Protein AF-A0A9E5UEQ9-F1 (afdb_monomer)

Radius of gyration: 13.61 Å; Cα contacts (8 Å, |Δi|>4): 350; chains: 1; bounding box: 42×24×35 Å

Structure (mmCIF, N/CA/C/O backbone):
data_AF-A0A9E5UEQ9-F1
#
_entry.id   AF-A0A9E5UEQ9-F1
#
loop_
_atom_site.group_PDB
_atom_site.id
_atom_site.type_symbol
_atom_site.label_atom_id
_atom_site.label_alt_id
_atom_site.label_comp_id
_atom_site.label_asym_id
_atom_site.label_entity_id
_atom_site.label_seq_id
_atom_site.pdbx_PDB_ins_code
_atom_site.Cartn_x
_atom_site.Cartn_y
_atom_site.Cartn_z
_atom_site.occupancy
_atom_site.B_iso_or_equiv
_atom_site.auth_seq_id
_atom_site.auth_comp_id
_atom_site.auth_asym_id
_atom_site.auth_atom_id
_atom_site.pdbx_PDB_model_num
ATOM 1 N N . ASN A 1 1 ? -8.473 2.024 -16.361 1.00 64.38 1 ASN A N 1
ATOM 2 C CA . ASN A 1 1 ? -9.045 0.731 -15.907 1.00 64.38 1 ASN A CA 1
ATOM 3 C C . ASN A 1 1 ? -8.373 -0.473 -16.542 1.00 64.38 1 ASN A C 1
ATOM 5 O O . ASN A 1 1 ? -8.788 -0.945 -17.602 1.00 64.38 1 ASN A O 1
ATOM 9 N N . ALA A 1 2 ? -7.331 -0.949 -15.869 1.00 88.94 2 ALA A N 1
ATOM 10 C CA . ALA A 1 2 ? -6.816 -2.303 -16.024 1.00 88.94 2 ALA A CA 1
ATOM 11 C C . ALA A 1 2 ? -7.417 -3.195 -14.917 1.00 88.94 2 ALA A C 1
ATOM 13 O O . ALA A 1 2 ? -8.388 -2.804 -14.271 1.00 88.94 2 ALA A O 1
ATOM 14 N N . ASN A 1 3 ? -6.900 -4.412 -14.745 1.00 92.44 3 ASN A N 1
ATOM 15 C CA . ASN A 1 3 ? -7.340 -5.292 -13.665 1.00 92.44 3 ASN A CA 1
ATOM 16 C C . ASN A 1 3 ? -6.746 -4.824 -12.337 1.00 92.44 3 ASN A C 1
ATOM 18 O O . ASN A 1 3 ? -5.536 -4.666 -12.244 1.00 92.44 3 ASN A O 1
ATOM 22 N N . ASP A 1 4 ? -7.580 -4.714 -11.312 1.00 96.12 4 ASP A N 1
ATOM 23 C CA . ASP A 1 4 ? -7.149 -4.428 -9.949 1.00 96.12 4 ASP A CA 1
ATOM 24 C C . ASP A 1 4 ? -7.681 -5.543 -9.041 1.00 96.12 4 ASP A C 1
ATOM 26 O O . ASP A 1 4 ? -8.820 -5.996 -9.200 1.00 96.12 4 ASP A O 1
ATOM 30 N N . VAL A 1 5 ? -6.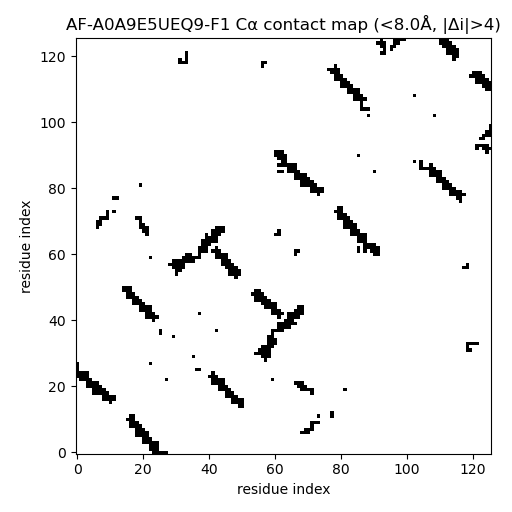840 -6.036 -8.136 1.00 97.19 5 VAL A N 1
ATOM 31 C CA . VAL A 1 5 ? -7.120 -7.213 -7.306 1.00 97.19 5 VAL A CA 1
ATOM 32 C C . VAL A 1 5 ? -6.867 -6.858 -5.850 1.00 97.19 5 VAL A C 1
ATOM 34 O O . VAL A 1 5 ? -5.779 -6.408 -5.510 1.00 97.19 5 VAL A O 1
ATOM 37 N N . ALA A 1 6 ? -7.871 -7.061 -4.998 1.00 97.44 6 ALA A N 1
ATOM 38 C CA . ALA A 1 6 ? -7.717 -7.007 -3.547 1.00 97.44 6 ALA A CA 1
ATOM 39 C C . ALA A 1 6 ? -7.312 -8.392 -3.026 1.00 97.44 6 ALA A C 1
ATOM 41 O O . ALA A 1 6 ? -7.936 -9.383 -3.408 1.00 97.44 6 ALA A O 1
ATOM 42 N N . GLU A 1 7 ? -6.305 -8.441 -2.156 1.00 97.88 7 GLU A N 1
ATOM 43 C CA . GLU A 1 7 ? -5.723 -9.689 -1.638 1.00 97.88 7 GLU A CA 1
ATOM 44 C C . GLU A 1 7 ? -6.099 -9.918 -0.168 1.00 97.88 7 GLU A C 1
ATOM 46 O O . GLU A 1 7 ? -6.609 -10.981 0.185 1.00 97.88 7 GLU A O 1
ATOM 51 N N . GLU A 1 8 ? -5.944 -8.899 0.683 1.00 98.06 8 GLU A N 1
ATOM 52 C CA . GLU A 1 8 ? -6.305 -8.980 2.102 1.00 98.06 8 GLU A CA 1
ATOM 53 C C . GLU A 1 8 ? -7.084 -7.746 2.572 1.00 98.06 8 GLU A C 1
ATOM 55 O O . GLU A 1 8 ? -6.947 -6.635 2.046 1.00 98.06 8 GLU A O 1
ATOM 60 N N . ILE A 1 9 ? -7.918 -7.969 3.593 1.00 97.50 9 ILE A N 1
ATOM 61 C CA . ILE A 1 9 ? -8.632 -6.934 4.325 1.00 97.50 9 ILE A CA 1
ATOM 62 C C . ILE A 1 9 ? -8.444 -7.087 5.835 1.00 97.50 9 ILE A C 1
ATOM 64 O O . ILE A 1 9 ? -8.439 -8.197 6.365 1.00 97.50 9 ILE A O 1
ATOM 68 N N . VAL A 1 10 ? -8.405 -5.958 6.537 1.00 97.75 10 VAL A N 1
ATOM 69 C CA . VAL A 1 10 ? -8.485 -5.882 8.003 1.00 97.75 10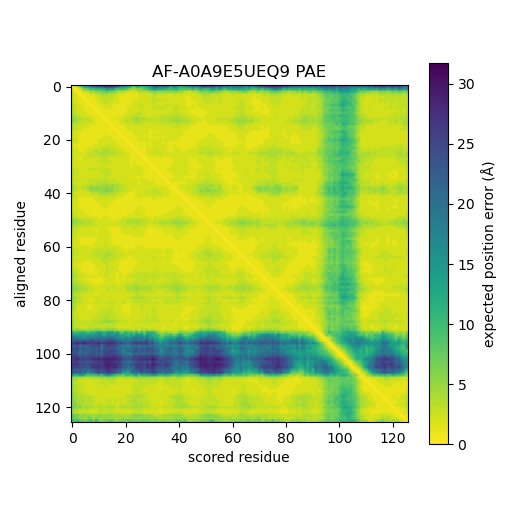 VAL A CA 1
ATOM 70 C C . VAL A 1 10 ? -9.421 -4.750 8.415 1.00 97.75 10 VAL A C 1
ATOM 72 O O . VAL A 1 10 ? -9.726 -3.861 7.621 1.00 97.75 10 VAL A O 1
ATOM 75 N N . VAL A 1 11 ? -9.880 -4.772 9.665 1.00 97.12 11 VAL A N 1
ATOM 76 C CA . VAL A 1 11 ? -10.729 -3.720 10.237 1.00 97.12 11 VAL A CA 1
ATOM 77 C C . VAL A 1 11 ? -10.021 -3.119 11.446 1.00 97.12 11 VAL A C 1
ATOM 79 O O . VAL A 1 11 ? -9.535 -3.861 12.302 1.00 97.12 11 VAL A O 1
ATOM 82 N N . ASP A 1 12 ? -9.928 -1.789 11.504 1.00 95.62 12 ASP A N 1
ATOM 83 C CA . ASP A 1 12 ? -9.340 -1.091 12.652 1.00 95.62 12 ASP A CA 1
ATOM 84 C C . ASP A 1 12 ? -10.342 -0.880 13.802 1.00 95.62 12 ASP A C 1
ATOM 86 O O . ASP A 1 12 ? -11.524 -1.197 13.703 1.00 95.62 12 ASP A O 1
ATOM 90 N N . GLN A 1 13 ? -9.873 -0.338 14.932 1.00 93.81 13 GLN A N 1
ATOM 91 C CA . GLN A 1 13 ? -10.723 -0.082 16.108 1.00 93.81 13 GLN A CA 1
ATOM 92 C C . GLN A 1 13 ? -11.834 0.956 15.863 1.00 93.81 13 GLN A C 1
ATOM 94 O O . GLN A 1 13 ? -12.725 1.096 16.699 1.00 93.81 13 GLN A O 1
ATOM 99 N N . GLY A 1 14 ? -11.763 1.710 14.763 1.00 94.50 14 GLY A N 1
ATOM 100 C CA . GLY A 1 14 ? -12.768 2.686 14.351 1.00 94.50 14 GLY A CA 1
ATOM 101 C C . GLY A 1 14 ? -13.748 2.148 13.308 1.00 94.50 14 GLY A C 1
ATOM 102 O O . GLY A 1 14 ? -14.399 2.962 12.658 1.00 94.50 14 GLY A O 1
ATOM 103 N N . ASP A 1 15 ? -13.823 0.825 13.120 1.00 96.38 15 ASP A N 1
ATOM 104 C CA . ASP A 1 15 ? -14.631 0.145 12.096 1.00 96.38 15 ASP A CA 1
ATOM 105 C C . ASP A 1 15 ? -14.292 0.564 10.653 1.00 96.38 15 ASP A C 1
ATOM 107 O O . ASP A 1 15 ? -15.105 0.420 9.736 1.00 96.38 15 ASP A O 1
ATOM 111 N N . ASN A 1 16 ? -13.077 1.067 10.419 1.00 97.31 16 ASN A N 1
ATOM 112 C CA . ASN A 1 16 ? -12.618 1.347 9.065 1.00 97.31 16 ASN A CA 1
ATOM 113 C C . ASN A 1 16 ? -12.052 0.068 8.452 1.00 97.31 16 ASN A C 1
ATOM 115 O O . ASN A 1 16 ? -11.293 -0.658 9.096 1.00 97.31 16 ASN A O 1
ATOM 119 N N . LEU A 1 17 ? -12.390 -0.177 7.191 1.00 97.56 17 LEU A N 1
ATOM 120 C CA . LEU A 1 17 ? -11.833 -1.251 6.385 1.00 97.56 17 LEU A CA 1
ATOM 121 C C . LEU A 1 17 ? -10.506 -0.789 5.786 1.00 97.56 17 LEU A C 1
ATOM 123 O O . LEU A 1 17 ? -10.455 0.254 5.135 1.00 97.56 17 LEU A O 1
ATOM 127 N N . ILE A 1 18 ? -9.448 -1.572 5.958 1.00 98.06 18 ILE A N 1
ATOM 128 C CA . ILE A 1 18 ? -8.183 -1.377 5.258 1.00 98.06 18 ILE A CA 1
ATOM 129 C C . ILE A 1 18 ? -8.014 -2.549 4.296 1.00 98.06 18 ILE A C 1
ATOM 131 O O . ILE A 1 18 ? -8.159 -3.704 4.690 1.00 98.06 18 ILE A O 1
ATOM 135 N N . VAL A 1 19 ? -7.738 -2.237 3.036 1.00 98.12 19 VAL A N 1
ATOM 136 C CA . VAL A 1 19 ? -7.589 -3.193 1.938 1.00 98.12 19 VAL A CA 1
ATOM 137 C C . VAL A 1 19 ? -6.191 -3.057 1.364 1.00 98.12 19 VAL A C 1
ATOM 139 O O . VAL A 1 19 ? -5.751 -1.933 1.111 1.00 98.12 19 VAL A O 1
ATOM 142 N N . VAL A 1 20 ? -5.525 -4.184 1.126 1.00 98.25 20 VAL A N 1
ATOM 143 C CA . VAL A 1 20 ? -4.278 -4.254 0.359 1.00 98.25 20 VAL A CA 1
ATOM 144 C C . VAL A 1 20 ? -4.490 -5.091 -0.900 1.00 98.25 20 VAL A C 1
ATOM 146 O O . VAL A 1 20 ? -5.318 -6.007 -0.928 1.00 98.25 20 VAL A O 1
ATOM 149 N N . GLY A 1 21 ? -3.745 -4.782 -1.952 1.00 98.12 21 GLY A N 1
ATOM 150 C CA . GLY A 1 21 ? -3.766 -5.582 -3.164 1.00 98.12 21 GLY A CA 1
ATOM 151 C C . GLY A 1 21 ? -2.808 -5.073 -4.225 1.00 98.12 21 GLY A C 1
ATOM 152 O O . GLY A 1 21 ? -1.839 -4.380 -3.914 1.00 98.12 21 GLY A O 1
ATOM 153 N N . THR A 1 22 ? -3.097 -5.411 -5.479 1.00 98.00 22 THR A N 1
ATOM 154 C CA . THR A 1 22 ? -2.328 -4.997 -6.658 1.00 98.00 22 THR A CA 1
ATOM 155 C C . THR A 1 22 ? -3.220 -4.237 -7.634 1.00 98.00 22 THR A C 1
ATOM 157 O O . THR A 1 22 ? -4.310 -4.699 -7.975 1.00 98.00 22 THR A O 1
ATOM 160 N N . SER A 1 23 ? -2.745 -3.088 -8.108 1.00 97.69 23 SER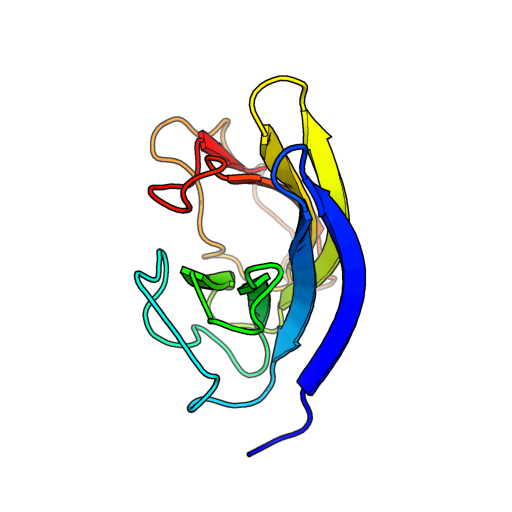 A N 1
ATOM 161 C CA . SER A 1 23 ? -3.405 -2.269 -9.126 1.00 97.69 23 SER A CA 1
ATOM 162 C C . SER A 1 23 ? -2.559 -2.239 -10.393 1.00 97.69 23 SER A C 1
ATOM 164 O O . SER A 1 23 ? -1.376 -1.903 -10.338 1.00 97.69 23 SER A O 1
ATOM 166 N N . LEU A 1 24 ? -3.163 -2.554 -11.541 1.00 97.12 24 LEU A N 1
ATOM 167 C CA . LEU A 1 24 ? -2.565 -2.303 -12.863 1.00 97.12 24 LEU A CA 1
ATOM 168 C C . LEU A 1 24 ? -3.087 -0.984 -13.457 1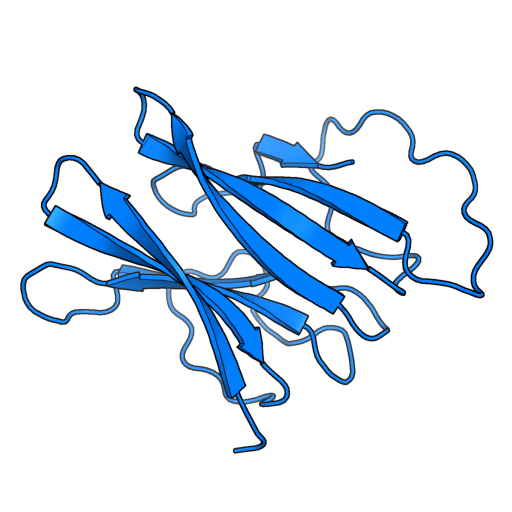.00 97.12 24 LEU A C 1
ATOM 170 O O . LEU A 1 24 ? -2.654 -0.553 -14.530 1.00 97.12 24 LEU A O 1
ATOM 174 N N . SER A 1 25 ? -4.072 -0.365 -12.805 1.00 96.50 25 SER A N 1
ATOM 175 C CA . SER A 1 25 ? -4.644 0.909 -13.217 1.00 96.50 25 SER A CA 1
ATOM 176 C C . SER A 1 25 ? -3.701 2.063 -12.873 1.00 96.50 25 SER A C 1
ATOM 178 O O . SER A 1 25 ? -3.206 2.148 -11.755 1.00 96.50 25 SER A O 1
ATOM 180 N N . SER A 1 26 ? -3.491 2.983 -13.821 1.00 94.25 26 SER A N 1
ATOM 181 C CA . SER A 1 26 ? -2.813 4.271 -13.583 1.00 94.25 26 SER A CA 1
ATOM 182 C C . SER A 1 26 ? -3.757 5.331 -12.998 1.00 94.25 26 SER A C 1
ATOM 184 O O . SER A 1 26 ? -3.335 6.416 -12.606 1.00 94.25 26 SER A O 1
ATOM 186 N N . ASP A 1 27 ? -5.055 5.032 -13.001 1.00 94.12 27 ASP A N 1
ATOM 187 C CA . ASP A 1 27 ? -6.179 5.869 -12.589 1.00 94.12 27 ASP A CA 1
ATOM 188 C C . ASP A 1 27 ? -6.893 5.330 -11.335 1.00 94.12 27 ASP A C 1
ATOM 190 O O . ASP A 1 27 ? -8.066 5.631 -11.113 1.00 94.12 27 ASP A O 1
ATOM 194 N N . PHE A 1 28 ? -6.196 4.542 -10.506 1.00 96.62 28 PHE A N 1
ATOM 195 C CA . PHE A 1 28 ? -6.737 4.012 -9.255 1.00 96.62 28 PHE A CA 1
ATOM 196 C C . PHE A 1 28 ? -7.215 5.146 -8.3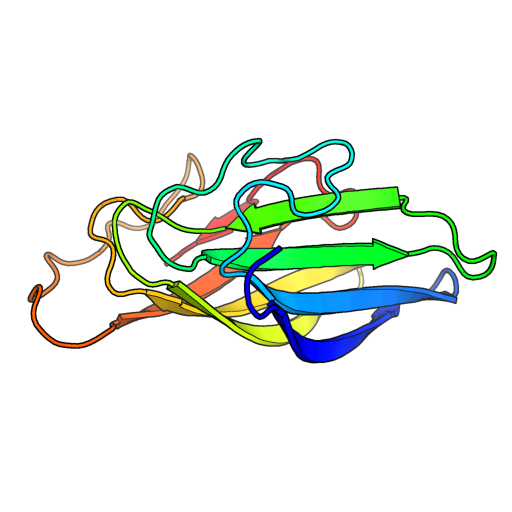22 1.00 96.62 28 PHE A C 1
ATOM 198 O O . PHE A 1 28 ? -6.560 6.191 -8.244 1.00 96.62 28 PHE A O 1
ATOM 205 N N . PRO A 1 29 ? -8.337 4.985 -7.593 1.00 96.75 29 PRO A N 1
ATOM 206 C CA . PRO A 1 29 ? -8.833 6.014 -6.683 1.00 96.75 29 PRO A CA 1
ATOM 207 C C . PRO A 1 29 ? -7.843 6.299 -5.545 1.00 96.75 29 PRO A C 1
ATOM 209 O O . PRO A 1 29 ? -7.621 5.457 -4.675 1.00 96.75 29 PRO A O 1
ATOM 212 N N . LEU A 1 30 ? -7.276 7.508 -5.529 1.00 97.62 30 LEU A N 1
ATOM 213 C CA . LEU A 1 30 ? -6.338 7.963 -4.501 1.00 97.62 30 LEU A CA 1
ATOM 214 C C . LEU A 1 30 ? -6.954 9.034 -3.599 1.00 97.62 30 LEU A C 1
ATOM 216 O O . LEU A 1 30 ? -7.748 9.865 -4.046 1.00 97.62 30 LEU A O 1
ATOM 220 N N . LEU A 1 31 ? -6.527 9.058 -2.336 1.00 97.88 31 LEU A N 1
ATOM 221 C CA . LEU A 1 31 ? -6.835 10.135 -1.397 1.00 97.88 31 LEU A CA 1
ATOM 222 C C . LEU A 1 31 ? -5.690 10.280 -0.395 1.00 97.88 31 LEU A C 1
ATOM 224 O O . LEU A 1 31 ? -5.340 9.314 0.273 1.00 97.88 31 LEU A O 1
ATOM 228 N N . ASN A 1 32 ? -5.130 11.488 -0.290 1.00 96.75 32 ASN A N 1
ATOM 229 C CA . ASN A 1 32 ? -3.942 11.783 0.523 1.00 96.75 32 ASN A CA 1
ATOM 230 C C . ASN A 1 32 ? -2.796 10.765 0.314 1.00 96.75 32 ASN A C 1
ATOM 232 O O . ASN A 1 32 ? -2.314 10.190 1.288 1.00 96.75 32 ASN A O 1
ATOM 236 N N . PRO A 1 33 ? -2.388 10.486 -0.940 1.00 97.25 33 PRO A N 1
ATOM 237 C CA . PRO A 1 33 ? -1.463 9.397 -1.220 1.00 97.25 33 PRO A CA 1
ATOM 238 C C . PRO A 1 33 ? -0.042 9.702 -0.738 1.00 97.25 33 PRO A C 1
ATOM 240 O O . PRO A 1 33 ? 0.442 10.828 -0.864 1.00 97.25 33 PRO A O 1
ATOM 243 N N . ILE A 1 34 ? 0.657 8.658 -0.294 1.00 95.25 34 ILE A N 1
ATOM 244 C CA . ILE A 1 34 ? 2.114 8.674 -0.101 1.00 95.25 34 ILE A CA 1
ATOM 245 C C . ILE A 1 34 ? 2.805 8.695 -1.472 1.00 95.25 34 ILE A C 1
ATOM 247 O O . ILE A 1 34 ? 3.725 9.475 -1.708 1.00 95.25 34 ILE A O 1
ATOM 251 N N . GLN A 1 35 ? 2.319 7.863 -2.393 1.00 96.44 35 GLN A N 1
ATOM 252 C CA . GLN A 1 35 ? 2.754 7.764 -3.777 1.00 96.44 35 GLN A CA 1
ATOM 253 C C . GLN A 1 35 ? 1.578 8.132 -4.702 1.00 96.44 35 GLN A C 1
ATOM 255 O O . GLN A 1 35 ? 0.625 7.359 -4.835 1.00 96.44 35 GLN A O 1
ATOM 260 N N . PRO A 1 36 ? 1.607 9.320 -5.340 1.00 96.50 36 PRO A N 1
ATOM 261 C CA . PRO A 1 36 ? 0.459 9.870 -6.067 1.00 96.50 36 PRO A CA 1
ATOM 262 C C . PRO A 1 36 ? 0.274 9.315 -7.487 1.00 96.50 36 PRO A C 1
ATOM 264 O O . PRO A 1 36 ? -0.665 9.710 -8.174 1.00 96.50 36 PRO A O 1
ATOM 267 N N . ALA A 1 37 ? 1.176 8.455 -7.954 1.00 96.31 37 ALA A N 1
ATOM 268 C CA . ALA A 1 37 ? 1.136 7.853 -9.280 1.00 96.31 37 ALA A CA 1
ATOM 269 C C . ALA A 1 37 ? 1.822 6.488 -9.250 1.00 96.31 37 ALA A C 1
ATOM 271 O O . ALA A 1 37 ? 2.794 6.314 -8.512 1.00 96.31 37 ALA A O 1
ATOM 272 N N . SER A 1 38 ? 1.344 5.557 -10.072 1.00 95.56 38 SER A N 1
ATOM 273 C CA . SER A 1 38 ? 1.979 4.252 -10.193 1.00 95.56 38 SER A CA 1
ATOM 274 C C . SER A 1 38 ? 3.422 4.396 -10.696 1.00 95.56 38 SER A C 1
ATOM 276 O O . SER A 1 38 ? 3.689 5.190 -11.605 1.00 95.56 38 SER A O 1
ATOM 278 N N . GLY A 1 39 ? 4.351 3.662 -10.093 1.00 93.88 39 GLY A N 1
ATOM 279 C CA . GLY A 1 39 ? 5.755 3.597 -10.480 1.00 93.88 39 GLY A CA 1
ATOM 280 C C . GLY A 1 39 ? 5.996 2.657 -11.662 1.00 93.88 39 GLY A C 1
ATOM 281 O O . GLY A 1 39 ? 6.842 2.961 -12.509 1.00 93.88 39 GLY A O 1
ATOM 282 N N . GLY A 1 40 ? 5.230 1.563 -11.748 1.00 93.69 40 GLY A N 1
ATOM 283 C CA . GLY A 1 40 ? 5.452 0.485 -12.708 1.00 93.69 40 GLY A CA 1
ATOM 284 C C . GLY A 1 40 ? 4.201 0.050 -13.471 1.00 93.69 40 GLY A C 1
ATOM 285 O O . GLY A 1 40 ? 3.211 0.773 -13.594 1.00 93.69 40 GLY A O 1
ATOM 286 N N . SER A 1 41 ? 4.266 -1.156 -14.044 1.00 93.88 41 SER A N 1
ATOM 287 C CA . SER A 1 41 ? 3.145 -1.785 -14.764 1.00 93.88 41 SER A CA 1
ATOM 288 C C . SER A 1 41 ? 2.066 -2.349 -13.837 1.00 93.88 41 SER A C 1
ATOM 290 O O . SER A 1 41 ? 0.944 -2.591 -14.282 1.00 93.88 41 SER A O 1
ATOM 292 N N . SER A 1 42 ? 2.415 -2.588 -12.575 1.00 95.75 42 SER A N 1
ATOM 293 C CA . SER A 1 42 ? 1.512 -2.994 -11.509 1.00 95.75 42 SER A CA 1
ATOM 294 C C . SER A 1 42 ? 2.155 -2.633 -10.180 1.00 95.75 42 SER A C 1
ATOM 296 O O . SER A 1 42 ? 3.287 -3.054 -9.951 1.00 95.75 42 SER A O 1
ATOM 298 N N . ASP A 1 43 ? 1.429 -1.952 -9.307 1.00 97.44 43 ASP A N 1
ATOM 299 C CA . ASP A 1 43 ? 1.928 -1.619 -7.975 1.00 97.44 43 ASP A CA 1
ATOM 300 C C . ASP A 1 43 ? 1.024 -2.205 -6.903 1.00 97.44 43 ASP A C 1
ATOM 302 O O . ASP A 1 43 ? -0.178 -2.407 -7.121 1.00 97.44 43 ASP A O 1
ATOM 306 N N . ALA A 1 44 ? 1.580 -2.397 -5.706 1.00 97.50 44 ALA A N 1
ATOM 307 C CA . ALA A 1 44 ? 0.734 -2.602 -4.552 1.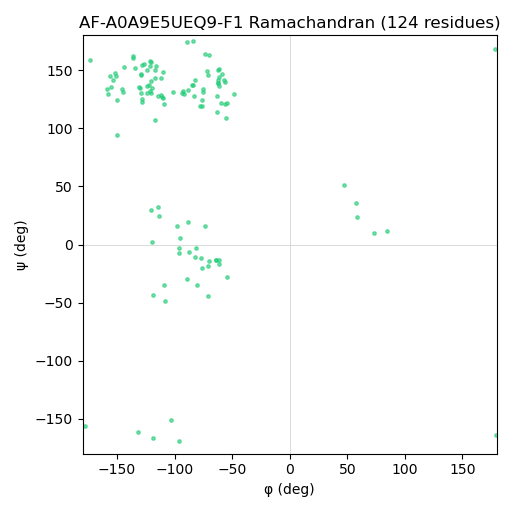00 97.50 44 ALA A CA 1
ATOM 308 C C . ALA A 1 44 ? -0.130 -1.351 -4.331 1.00 97.50 44 ALA A C 1
ATOM 310 O O . ALA A 1 44 ? 0.284 -0.227 -4.625 1.00 97.50 44 ALA A O 1
ATOM 311 N N . PHE A 1 45 ? -1.323 -1.527 -3.781 1.00 97.81 45 PHE A N 1
ATOM 312 C CA . PHE A 1 45 ? -2.098 -0.419 -3.238 1.00 97.81 45 PHE A CA 1
ATOM 313 C C . PHE A 1 45 ? -2.507 -0.728 -1.807 1.00 97.81 45 PHE A C 1
ATOM 315 O O . PHE A 1 45 ? -2.644 -1.888 -1.413 1.00 97.81 45 PHE A O 1
ATOM 322 N N . ILE A 1 46 ? -2.749 0.333 -1.048 1.00 98.00 46 ILE A N 1
ATOM 323 C CA . ILE A 1 46 ? -3.473 0.264 0.215 1.00 98.00 46 ILE A CA 1
ATOM 324 C C . ILE A 1 46 ? -4.559 1.329 0.207 1.00 98.00 46 ILE A C 1
ATOM 326 O O . ILE A 1 46 ? -4.308 2.474 -0.169 1.00 98.00 46 ILE A O 1
ATOM 330 N N . SER A 1 47 ? -5.759 0.954 0.637 1.00 98.19 47 SER A N 1
ATOM 331 C CA . SER A 1 47 ? -6.887 1.869 0.792 1.00 98.19 47 SER A CA 1
ATOM 332 C C . SER A 1 47 ? -7.532 1.685 2.157 1.00 98.19 47 SER A C 1
ATOM 334 O O . SER A 1 47 ? -7.777 0.561 2.582 1.00 98.19 47 SER A O 1
ATOM 336 N N . LYS A 1 48 ? -7.850 2.793 2.826 1.00 97.94 48 LYS A N 1
ATOM 337 C CA . LYS A 1 48 ? -8.651 2.833 4.050 1.00 97.94 48 LYS A CA 1
ATOM 338 C C . LYS A 1 48 ? -9.999 3.466 3.746 1.00 97.94 48 LYS A C 1
ATOM 340 O O . LYS A 1 48 ? -10.060 4.574 3.207 1.00 97.94 48 LYS A O 1
ATOM 345 N N . ILE A 1 49 ? -11.065 2.764 4.095 1.00 98.25 49 ILE A N 1
ATOM 346 C CA . ILE A 1 49 ? -12.453 3.115 3.811 1.00 98.25 49 ILE A CA 1
ATOM 347 C C . ILE A 1 49 ? -13.200 3.151 5.142 1.00 98.25 49 ILE A C 1
ATOM 349 O O . ILE A 1 49 ? -13.091 2.224 5.941 1.00 98.25 49 ILE A O 1
ATOM 353 N N . SER A 1 50 ? -13.948 4.219 5.398 1.00 97.62 50 SER A N 1
ATOM 354 C CA . SER A 1 50 ? -14.736 4.345 6.621 1.00 97.62 50 SER A CA 1
ATOM 355 C C . SER A 1 50 ? -15.930 3.391 6.643 1.00 97.62 50 SER A C 1
ATOM 357 O O . SER A 1 50 ? -16.391 2.927 5.597 1.00 97.62 50 SER A O 1
ATOM 359 N N . ALA A 1 51 ? -16.500 3.174 7.831 1.00 96.38 51 ALA A N 1
ATOM 360 C CA . ALA A 1 51 ? -17.754 2.434 8.001 1.00 96.38 51 ALA A CA 1
ATOM 361 C C . ALA A 1 51 ? -18.917 3.004 7.156 1.00 96.38 51 ALA A C 1
ATOM 363 O O . ALA A 1 51 ? -19.793 2.264 6.713 1.00 96.38 51 ALA A O 1
ATOM 364 N N . ASP A 1 52 ? -18.883 4.309 6.860 1.00 96.81 52 ASP A N 1
ATOM 365 C CA . ASP A 1 52 ? -19.852 5.013 6.006 1.00 96.81 52 ASP A CA 1
ATOM 366 C C . ASP A 1 52 ? -19.477 4.987 4.508 1.00 96.81 52 ASP A C 1
ATOM 368 O O . ASP A 1 52 ? -19.944 5.811 3.711 1.00 96.81 52 ASP A O 1
ATOM 372 N N . ASN A 1 53 ? -18.606 4.053 4.111 1.00 96.00 53 ASN A N 1
ATOM 373 C CA . ASN A 1 53 ? -18.154 3.845 2.738 1.00 96.00 53 ASN A CA 1
ATOM 374 C C . ASN A 1 53 ? -17.496 5.091 2.110 1.00 96.00 53 ASN A C 1
ATOM 376 O O . ASN A 1 53 ? -17.680 5.377 0.925 1.00 96.00 53 ASN A O 1
ATOM 380 N N . GLN A 1 54 ? -16.755 5.865 2.911 1.00 97.88 54 GLN A N 1
ATOM 381 C CA . GLN A 1 54 ? -15.959 6.993 2.421 1.00 97.88 54 GLN A CA 1
ATOM 382 C C . GLN A 1 54 ? -14.492 6.592 2.334 1.00 97.88 54 GLN A C 1
ATOM 384 O O . GLN A 1 54 ? -13.929 6.083 3.301 1.00 97.88 54 GLN A O 1
ATOM 389 N N . LEU A 1 55 ? -13.846 6.859 1.198 1.00 97.81 55 LEU A N 1
ATOM 390 C CA . LEU A 1 55 ? -12.396 6.720 1.100 1.00 97.81 55 LEU A CA 1
ATOM 391 C C . LEU A 1 55 ? -11.745 7.723 2.062 1.00 97.81 55 LEU A C 1
ATOM 393 O O . LEU A 1 55 ? -12.085 8.904 2.034 1.00 97.81 55 LEU A O 1
ATOM 397 N N . MET A 1 56 ? -10.839 7.256 2.917 1.00 97.44 56 MET A N 1
ATOM 398 C CA . MET A 1 56 ? -10.122 8.081 3.902 1.00 97.44 56 MET A CA 1
ATOM 399 C C . MET A 1 56 ? -8.649 8.251 3.537 1.00 97.44 56 MET A C 1
ATOM 401 O O . MET A 1 56 ? -8.063 9.309 3.764 1.00 97.44 56 MET A O 1
ATOM 405 N N . PHE A 1 57 ? -8.070 7.207 2.952 1.00 97.75 57 PHE A N 1
ATOM 406 C CA . PHE A 1 57 ? -6.694 7.166 2.486 1.00 97.75 57 PHE A CA 1
ATOM 407 C C . PHE A 1 57 ? -6.595 6.154 1.349 1.00 97.75 57 PHE A C 1
ATOM 409 O O . PHE A 1 57 ? -7.243 5.110 1.397 1.00 97.75 57 PHE A O 1
ATOM 416 N N . SER A 1 58 ? -5.806 6.456 0.326 1.00 98.06 58 SER A N 1
ATOM 417 C CA . SER A 1 58 ? -5.436 5.481 -0.691 1.00 98.06 58 SER A CA 1
ATOM 418 C C . SER A 1 58 ? -4.165 5.909 -1.399 1.00 98.06 58 SER A C 1
ATOM 420 O O . SER A 1 58 ? -4.034 7.076 -1.780 1.00 98.06 58 SER A O 1
ATOM 422 N N . THR A 1 59 ? -3.242 4.968 -1.566 1.00 97.94 59 THR A N 1
ATOM 423 C CA . THR A 1 59 ? -1.938 5.185 -2.192 1.00 97.94 59 THR A CA 1
ATOM 424 C C . THR A 1 59 ? -1.525 3.969 -3.007 1.00 97.94 59 THR A C 1
ATOM 426 O O . THR A 1 59 ? -1.875 2.839 -2.661 1.00 97.94 59 THR A O 1
ATOM 429 N N . TYR A 1 60 ? -0.714 4.205 -4.037 1.00 98.06 60 TYR A N 1
ATOM 430 C CA . TYR A 1 60 ? 0.155 3.161 -4.570 1.00 98.06 60 TYR A CA 1
ATOM 431 C C . TYR A 1 60 ? 1.326 2.902 -3.612 1.00 98.06 60 TYR A C 1
ATOM 433 O O . TYR A 1 60 ? 1.610 3.713 -2.720 1.00 98.06 60 TYR A O 1
ATOM 441 N N . LEU A 1 61 ? 1.988 1.767 -3.801 1.00 96.38 61 LEU A N 1
ATOM 442 C CA . LEU A 1 61 ? 3.242 1.400 -3.167 1.00 96.38 61 LEU A CA 1
ATOM 443 C C . LEU A 1 61 ? 4.022 0.484 -4.126 1.00 96.38 61 LEU A C 1
ATOM 445 O O . LEU A 1 61 ? 3.810 -0.727 -4.168 1.00 96.38 61 LEU A O 1
ATOM 449 N N . GLY A 1 62 ? 4.907 1.076 -4.922 1.00 95.00 62 GLY A N 1
ATOM 450 C CA . GLY A 1 62 ? 5.693 0.365 -5.930 1.00 95.00 62 GLY A CA 1
ATOM 451 C C . GLY A 1 62 ? 6.747 1.252 -6.590 1.00 95.00 62 GLY A C 1
ATOM 452 O O . GLY A 1 62 ? 6.680 2.480 -6.523 1.00 95.00 62 GLY A O 1
ATOM 453 N N . GLY A 1 63 ? 7.764 0.626 -7.168 1.00 93.56 63 GLY A N 1
ATOM 454 C CA . GLY A 1 63 ? 8.803 1.259 -7.973 1.00 93.56 63 GLY A CA 1
ATOM 455 C C . GLY A 1 63 ? 8.572 1.027 -9.465 1.00 93.56 63 GLY A C 1
ATOM 456 O O . GLY A 1 63 ? 7.448 0.896 -9.924 1.00 93.56 63 GLY A O 1
ATOM 457 N N . SER A 1 64 ? 9.646 1.007 -10.244 1.00 93.75 64 SER A N 1
ATOM 458 C CA . SER A 1 64 ? 9.611 0.989 -11.714 1.00 93.75 64 SER A CA 1
ATOM 459 C C . SER A 1 64 ? 9.110 -0.310 -12.369 1.00 93.75 64 SER A C 1
ATOM 461 O O . SER A 1 64 ? 8.820 -0.312 -13.569 1.00 93.75 64 SER A O 1
ATOM 463 N N . ASN A 1 65 ? 9.021 -1.413 -11.624 1.00 92.94 65 ASN A N 1
ATOM 464 C CA . ASN A 1 65 ? 8.618 -2.738 -12.105 1.00 92.94 65 ASN A CA 1
ATOM 465 C C . ASN A 1 65 ? 7.346 -3.226 -11.390 1.00 92.94 65 ASN A C 1
ATOM 467 O O . ASN A 1 65 ? 6.629 -2.456 -10.774 1.00 92.94 65 ASN A O 1
ATOM 471 N N . SER A 1 66 ? 7.023 -4.515 -11.528 1.00 94.19 66 SER A N 1
ATOM 472 C CA . SER A 1 66 ? 5.836 -5.103 -10.909 1.00 94.19 66 SER A CA 1
ATOM 473 C C . SER A 1 66 ? 6.019 -5.342 -9.413 1.00 94.19 66 SER A C 1
ATOM 475 O O . SER A 1 66 ? 6.900 -6.114 -9.014 1.00 94.19 66 SER A O 1
ATOM 477 N N . ASP A 1 67 ? 5.110 -4.771 -8.632 1.00 95.25 67 ASP A N 1
ATOM 478 C CA . ASP A 1 67 ? 5.033 -4.869 -7.180 1.00 95.25 67 ASP A CA 1
ATOM 479 C C . ASP A 1 67 ? 3.619 -5.278 -6.740 1.00 95.25 67 ASP A C 1
ATOM 481 O O . ASP A 1 67 ? 2.625 -4.945 -7.391 1.00 95.25 67 ASP A O 1
ATOM 485 N N . SER A 1 68 ? 3.518 -6.036 -5.647 1.00 96.62 68 SER A N 1
ATOM 486 C CA . SER A 1 68 ? 2.237 -6.556 -5.154 1.00 96.62 68 SER A CA 1
ATOM 487 C C . SER A 1 68 ? 2.207 -6.621 -3.638 1.00 96.62 68 SER A C 1
ATOM 489 O O . SER A 1 68 ? 3.137 -7.152 -3.031 1.00 96.62 68 SER A O 1
ATOM 491 N N . GLY A 1 69 ? 1.108 -6.147 -3.047 1.00 96.81 69 GLY A N 1
ATOM 492 C CA . GLY A 1 69 ? 0.797 -6.338 -1.634 1.00 96.81 69 GLY A CA 1
ATOM 493 C C . GLY A 1 69 ? -0.061 -7.583 -1.453 1.00 96.81 69 GLY A C 1
ATOM 494 O O . GLY A 1 69 ? -1.025 -7.769 -2.192 1.00 96.81 69 GLY A O 1
ATOM 495 N N . LEU A 1 70 ? 0.322 -8.435 -0.504 1.00 96.81 70 LEU A N 1
ATOM 496 C CA . LEU A 1 70 ? -0.276 -9.755 -0.297 1.00 96.81 70 LEU A CA 1
ATOM 497 C C . LEU A 1 70 ? -0.916 -9.891 1.076 1.00 96.81 70 LEU A C 1
ATOM 499 O O . LEU A 1 70 ? -2.014 -10.428 1.166 1.00 96.81 70 LEU A O 1
ATOM 503 N N . GLU A 1 71 ? -0.235 -9.410 2.120 1.00 97.06 71 GLU A N 1
ATOM 504 C CA . GLU A 1 71 ? -0.742 -9.500 3.486 1.00 97.06 71 GLU A CA 1
ATOM 505 C C . GLU A 1 71 ? -0.737 -8.145 4.196 1.00 97.06 71 GLU A C 1
ATOM 507 O O . GLU A 1 71 ? 0.056 -7.250 3.875 1.00 97.06 71 GLU A O 1
ATOM 512 N N . LEU A 1 72 ? -1.622 -8.005 5.179 1.00 97.19 72 LEU A N 1
ATOM 513 C CA . LEU A 1 72 ? -1.881 -6.799 5.944 1.00 97.19 72 LEU A CA 1
ATOM 514 C C . LEU A 1 72 ? -2.228 -7.131 7.401 1.00 97.19 72 LEU A C 1
ATOM 516 O O . LEU A 1 72 ? -3.125 -7.911 7.694 1.00 97.19 72 LEU A O 1
ATOM 520 N N . ALA A 1 73 ? -1.577 -6.448 8.338 1.00 97.62 73 ALA A N 1
ATOM 521 C CA . ALA A 1 73 ? -1.909 -6.489 9.757 1.00 97.62 73 ALA A CA 1
ATOM 522 C C . ALA A 1 73 ? -1.887 -5.085 10.372 1.00 97.62 73 ALA A C 1
ATOM 524 O O . ALA A 1 73 ? -1.271 -4.163 9.838 1.00 97.62 73 ALA A O 1
ATOM 525 N N . LEU A 1 74 ? -2.543 -4.932 11.522 1.00 97.19 74 LEU A N 1
ATOM 526 C CA . LEU A 1 74 ? -2.544 -3.697 12.305 1.00 97.19 74 LEU A CA 1
ATOM 527 C C . LEU A 1 74 ? -1.794 -3.903 13.622 1.00 97.19 74 LEU A C 1
ATOM 529 O O . LEU A 1 74 ? -1.920 -4.960 14.246 1.00 97.19 74 LEU A O 1
ATOM 533 N N . ASP A 1 75 ? -1.061 -2.890 14.082 1.00 94.38 75 ASP A N 1
ATOM 534 C CA . ASP A 1 75 ? -0.579 -2.855 15.469 1.00 94.38 75 ASP A CA 1
ATOM 535 C C . ASP A 1 75 ? -1.586 -2.181 16.423 1.00 94.38 75 ASP A C 1
ATOM 537 O O . ASP A 1 75 ? -2.606 -1.644 15.982 1.00 94.38 75 ASP A O 1
ATOM 541 N N . PRO A 1 76 ? -1.331 -2.180 17.749 1.00 94.56 76 PRO A N 1
ATOM 542 C CA . PRO A 1 76 ? -2.225 -1.535 18.710 1.00 94.56 76 PRO A CA 1
ATOM 543 C C . PRO A 1 76 ? -2.402 -0.020 18.534 1.00 94.56 76 PRO A C 1
ATOM 545 O O . PRO A 1 76 ? -3.350 0.524 19.097 1.00 94.56 76 PRO A O 1
ATOM 548 N N . ASN A 1 77 ? -1.515 0.658 17.796 1.00 92.81 77 ASN A N 1
ATOM 549 C CA . ASN A 1 77 ? -1.653 2.080 17.472 1.00 92.81 77 ASN A CA 1
ATOM 550 C C . ASN A 1 77 ? -2.475 2.302 16.189 1.00 92.81 77 ASN A C 1
ATOM 552 O O . ASN A 1 77 ? -2.798 3.444 15.868 1.00 92.81 77 ASN A O 1
ATOM 556 N N . GLY A 1 78 ? -2.828 1.228 15.475 1.00 94.25 78 GLY A N 1
ATOM 557 C CA . GLY A 1 78 ? -3.547 1.275 14.206 1.00 94.25 78 GLY A CA 1
ATOM 558 C C . GLY A 1 78 ? -2.646 1.486 12.991 1.00 94.25 78 GLY A C 1
ATOM 559 O O . GLY A 1 78 ? -3.172 1.749 11.912 1.00 94.25 78 GLY A O 1
ATOM 560 N N . ASP A 1 79 ? -1.323 1.375 13.142 1.00 95.81 79 ASP A N 1
ATOM 561 C CA . ASP A 1 79 ? -0.403 1.429 12.006 1.00 95.81 79 ASP A CA 1
ATOM 562 C C . ASP A 1 79 ? -0.499 0.151 11.167 1.00 95.81 79 ASP A C 1
ATOM 564 O O . ASP A 1 79 ? -0.737 -0.942 11.688 1.00 95.81 79 ASP A O 1
ATOM 568 N N . PHE A 1 80 ? -0.260 0.290 9.866 1.00 95.06 80 PHE A N 1
ATOM 569 C CA . PHE A 1 80 ? -0.394 -0.780 8.885 1.00 95.06 80 PHE A CA 1
ATOM 570 C C . PHE A 1 80 ? 0.942 -1.498 8.705 1.00 95.06 80 PHE A C 1
ATOM 572 O O . PHE A 1 80 ? 1.954 -0.854 8.436 1.00 95.06 80 PHE A O 1
ATOM 579 N N . PHE A 1 81 ? 0.947 -2.821 8.798 1.00 94.50 81 PHE A N 1
ATOM 580 C CA . PHE A 1 81 ? 2.060 -3.684 8.410 1.00 94.50 81 PHE A CA 1
ATOM 581 C C . PHE A 1 81 ? 1.659 -4.427 7.154 1.00 94.50 81 PHE A C 1
ATOM 583 O O . PHE A 1 81 ? 0.663 -5.140 7.174 1.00 94.50 81 PHE A O 1
ATOM 590 N N . LEU A 1 82 ? 2.423 -4.263 6.083 1.00 94.88 82 LEU A N 1
ATOM 591 C CA . LEU A 1 82 ? 2.133 -4.857 4.789 1.00 94.88 82 LEU A CA 1
ATOM 592 C C . LEU A 1 82 ? 3.309 -5.721 4.360 1.00 94.88 82 LEU A C 1
ATOM 594 O O . LEU A 1 82 ? 4.461 -5.295 4.488 1.00 94.88 82 LEU A O 1
ATOM 598 N N . THR A 1 83 ? 3.026 -6.897 3.815 1.00 94.69 83 THR A N 1
ATOM 599 C CA . THR A 1 83 ? 4.036 -7.724 3.151 1.00 94.69 83 THR A CA 1
ATOM 600 C C . THR A 1 83 ? 3.635 -7.993 1.711 1.00 94.69 83 THR A C 1
ATOM 602 O O . THR A 1 83 ? 2.471 -7.874 1.318 1.00 94.69 83 THR A O 1
ATOM 605 N N . GLY A 1 84 ? 4.627 -8.321 0.897 1.00 94.88 84 GLY A N 1
ATOM 606 C CA . GLY A 1 84 ? 4.426 -8.543 -0.520 1.00 94.88 84 GLY A CA 1
ATOM 607 C C . GLY A 1 84 ? 5.725 -8.881 -1.222 1.00 94.88 84 GLY A C 1
ATOM 608 O O . GLY A 1 84 ? 6.719 -9.223 -0.575 1.00 94.88 84 GLY A O 1
ATOM 609 N N . TYR A 1 85 ? 5.726 -8.771 -2.545 1.00 92.75 85 TYR A N 1
ATOM 610 C CA . TYR A 1 85 ? 6.948 -8.865 -3.335 1.00 92.75 85 TYR A CA 1
ATOM 611 C C . TYR A 1 85 ? 7.136 -7.629 -4.202 1.00 92.75 85 TYR A C 1
ATOM 613 O O . TYR A 1 85 ? 6.175 -7.016 -4.668 1.00 92.75 85 TYR A O 1
ATOM 621 N N . SER A 1 86 ? 8.402 -7.310 -4.447 1.00 92.25 86 SER A N 1
ATOM 622 C CA . SER A 1 86 ? 8.813 -6.248 -5.345 1.00 92.25 8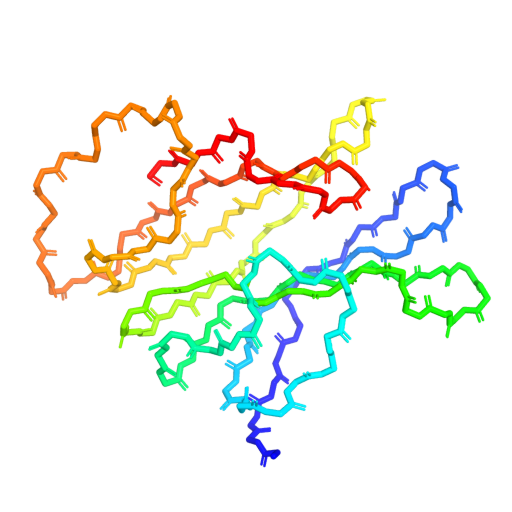6 SER A CA 1
ATOM 623 C C . SER A 1 86 ? 9.849 -6.744 -6.347 1.00 92.25 86 SER A C 1
ATOM 625 O O . SER A 1 86 ? 10.849 -7.367 -5.975 1.00 92.25 86 SER A O 1
ATOM 627 N N . ASN A 1 87 ? 9.622 -6.458 -7.629 1.00 90.62 87 ASN A N 1
ATOM 628 C CA . ASN A 1 87 ? 10.637 -6.615 -8.679 1.00 90.62 87 ASN A CA 1
ATOM 629 C C . ASN A 1 87 ? 11.383 -5.297 -8.953 1.00 90.62 87 ASN A C 1
ATOM 631 O O . ASN A 1 87 ? 12.179 -5.205 -9.892 1.00 90.62 87 ASN A O 1
ATOM 635 N N . SER A 1 88 ? 11.107 -4.262 -8.163 1.00 88.50 88 SER A N 1
ATOM 636 C CA . SER A 1 88 ? 11.609 -2.908 -8.349 1.00 88.50 88 SER A CA 1
ATOM 637 C C . SER A 1 88 ? 12.883 -2.686 -7.539 1.00 88.50 88 SER A C 1
ATOM 639 O O . SER A 1 88 ? 12.946 -2.960 -6.344 1.00 88.50 88 SER A O 1
ATOM 641 N N . SER A 1 89 ? 13.925 -2.155 -8.183 1.00 85.06 89 SER A N 1
ATOM 642 C CA . SER A 1 89 ? 15.151 -1.727 -7.486 1.00 85.06 89 SER A CA 1
ATOM 643 C C . SER A 1 89 ? 14.990 -0.388 -6.758 1.00 85.06 89 SER A C 1
ATOM 645 O O . SER A 1 89 ? 15.866 0.022 -6.003 1.00 85.06 89 SER A O 1
ATOM 647 N N . ASP A 1 90 ? 13.896 0.311 -7.038 1.0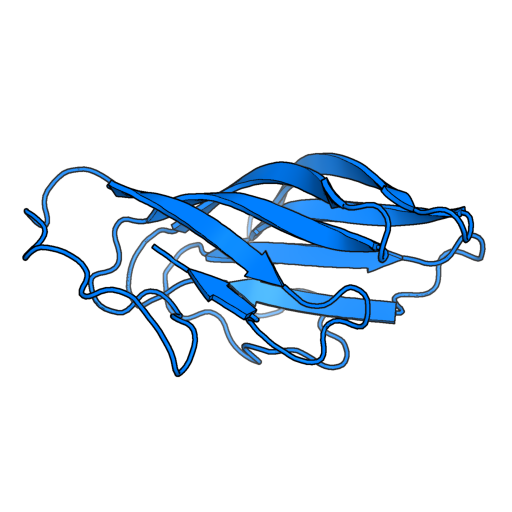0 87.31 90 ASP A N 1
ATOM 648 C CA . ASP A 1 90 ? 13.531 1.645 -6.572 1.00 87.31 90 ASP A CA 1
ATOM 649 C C . ASP A 1 90 ? 12.207 1.632 -5.788 1.00 87.31 90 ASP A C 1
ATOM 651 O O . ASP A 1 90 ? 11.475 2.620 -5.783 1.00 87.31 90 ASP A O 1
ATOM 655 N N . PHE A 1 91 ? 11.895 0.511 -5.126 1.00 89.81 91 PHE A N 1
ATOM 656 C CA . PHE A 1 91 ? 10.713 0.389 -4.274 1.00 89.81 91 PHE A CA 1
ATOM 657 C C . PHE A 1 91 ? 10.697 1.478 -3.176 1.00 89.81 91 PHE A C 1
ATOM 659 O O . PHE A 1 91 ? 11.754 1.769 -2.601 1.00 89.81 91 PHE A O 1
ATOM 666 N N . PRO A 1 92 ? 9.538 2.086 -2.850 1.00 88.62 92 PRO A N 1
ATOM 667 C CA . PRO A 1 92 ? 9.461 3.147 -1.850 1.00 88.62 92 PRO A CA 1
ATOM 668 C C . PRO A 1 92 ? 9.937 2.686 -0.465 1.00 88.62 92 PRO A C 1
ATOM 670 O O . PRO A 1 92 ? 9.373 1.774 0.134 1.00 88.62 92 PRO A O 1
ATOM 673 N N . VAL A 1 93 ? 10.955 3.358 0.079 1.00 80.50 93 VAL A N 1
ATOM 674 C CA . VAL A 1 93 ? 11.502 3.084 1.419 1.00 80.50 93 VAL A CA 1
ATOM 675 C C . VAL A 1 93 ? 11.317 4.270 2.365 1.00 80.50 93 VAL A C 1
ATOM 677 O O . VAL A 1 93 ? 11.257 5.425 1.942 1.00 80.50 93 VAL A O 1
ATOM 680 N N . ALA A 1 94 ? 11.254 3.991 3.672 1.00 72.94 94 ALA A N 1
ATOM 681 C CA . ALA A 1 94 ? 11.285 5.030 4.701 1.00 72.94 94 ALA A CA 1
ATOM 682 C C . ALA A 1 94 ? 12.606 5.816 4.653 1.00 72.94 94 ALA A C 1
ATOM 684 O O . ALA A 1 94 ? 13.665 5.262 4.359 1.00 72.94 94 ALA A O 1
ATOM 685 N N . SER A 1 95 ? 12.579 7.084 5.065 1.00 59.94 95 SER A N 1
ATOM 686 C CA . SER A 1 95 ? 13.778 7.931 5.182 1.00 59.94 95 SER A CA 1
ATOM 687 C C . SER A 1 95 ? 14.821 7.412 6.190 1.00 59.94 95 SER A C 1
ATOM 689 O O . SER A 1 95 ? 15.965 7.862 6.172 1.00 59.94 95 SER A O 1
ATOM 691 N N . THR A 1 96 ? 14.456 6.450 7.045 1.00 48.62 96 THR A N 1
ATOM 692 C CA . THR A 1 96 ? 15.326 5.800 8.042 1.00 48.62 96 THR A CA 1
ATOM 693 C C . THR A 1 96 ? 15.568 4.310 7.760 1.00 48.62 96 TH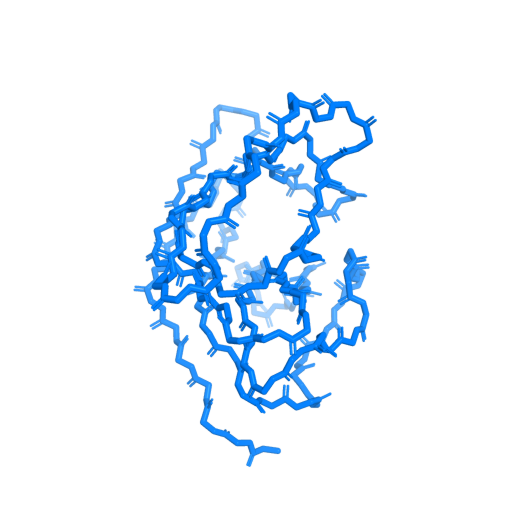R A C 1
ATOM 695 O O . THR A 1 96 ? 15.693 3.516 8.693 1.00 48.62 96 THR A O 1
ATOM 698 N N . SER A 1 97 ? 15.597 3.897 6.490 1.00 53.69 97 SER A N 1
ATOM 699 C CA . SER A 1 97 ? 15.735 2.488 6.097 1.00 53.69 97 SER A CA 1
ATOM 700 C C . SER A 1 97 ? 17.058 1.841 6.540 1.00 53.69 97 SER A C 1
ATOM 702 O O . SER A 1 97 ? 18.133 2.436 6.424 1.00 53.69 97 SER A O 1
ATOM 704 N N . ILE A 1 98 ? 16.983 0.573 6.959 1.00 49.44 98 ILE A N 1
ATOM 705 C CA . ILE A 1 98 ? 18.127 -0.352 6.950 1.00 49.44 98 ILE A CA 1
ATOM 706 C C . ILE A 1 98 ? 18.552 -0.526 5.478 1.00 49.44 98 ILE A C 1
ATOM 708 O O . ILE A 1 98 ? 17.671 -0.618 4.626 1.00 49.44 98 ILE A O 1
ATOM 712 N N . PRO A 1 99 ? 19.854 -0.553 5.134 1.00 48.25 99 PRO A N 1
ATOM 713 C CA . PRO A 1 99 ? 20.270 -0.738 3.748 1.00 48.25 99 PRO A CA 1
ATOM 714 C C . PRO A 1 99 ? 19.679 -2.027 3.169 1.00 48.25 99 PRO A C 1
ATOM 716 O O . PRO A 1 99 ? 19.965 -3.113 3.677 1.00 48.25 99 PRO A O 1
ATOM 719 N N . GLN A 1 100 ? 18.898 -1.905 2.093 1.00 50.00 100 GLN A N 1
ATOM 720 C CA . GLN A 1 100 ? 18.571 -3.034 1.228 1.00 50.00 100 GLN A CA 1
ATOM 721 C C . GLN A 1 100 ? 19.898 -3.671 0.774 1.00 50.00 100 GLN A C 1
ATOM 723 O O . GLN A 1 100 ? 20.746 -2.963 0.213 1.00 50.00 100 GLN A O 1
ATOM 728 N N . PRO A 1 101 ? 20.151 -4.968 1.036 1.00 47.47 101 PRO A N 1
ATOM 729 C CA . PRO A 1 101 ? 21.302 -5.637 0.444 1.00 47.47 101 PRO A CA 1
ATOM 730 C C . PRO A 1 101 ? 21.177 -5.557 -1.087 1.00 47.47 101 PRO A C 1
ATOM 732 O O . PRO A 1 101 ? 20.057 -5.574 -1.589 1.00 47.47 101 PRO A O 1
ATOM 735 N N . PRO A 1 102 ? 22.283 -5.458 -1.849 1.00 46.75 102 PRO A N 1
ATOM 736 C CA . PRO A 1 102 ? 22.223 -5.355 -3.306 1.00 46.75 102 PRO A CA 1
ATOM 737 C C . PRO A 1 102 ? 21.432 -6.541 -3.872 1.00 46.75 102 PRO A C 1
ATOM 739 O O . PRO A 1 102 ? 21.882 -7.687 -3.797 1.00 46.75 102 PRO A O 1
ATOM 742 N N . THR A 1 103 ? 20.225 -6.278 -4.370 1.00 52.41 103 THR A N 1
ATOM 743 C CA . THR A 1 103 ? 19.288 -7.318 -4.788 1.00 52.41 103 THR A CA 1
ATOM 744 C C . THR A 1 103 ? 19.618 -7.812 -6.194 1.00 52.41 103 THR A C 1
ATOM 746 O O . THR A 1 103 ? 20.032 -7.063 -7.079 1.00 52.41 103 THR A O 1
ATOM 749 N N . ASN A 1 104 ? 19.473 -9.121 -6.395 1.00 44.06 104 ASN A N 1
ATOM 750 C CA . ASN A 1 104 ? 19.586 -9.755 -7.702 1.00 44.06 104 ASN A CA 1
ATOM 751 C C . ASN A 1 104 ? 18.288 -9.466 -8.490 1.00 44.06 104 ASN A C 1
ATOM 753 O O . ASN A 1 104 ? 17.224 -9.875 -8.028 1.00 44.06 104 ASN A O 1
ATOM 757 N N . PRO A 1 105 ? 18.333 -8.783 -9.648 1.00 52.19 105 PRO A N 1
ATOM 758 C CA . PRO A 1 105 ? 17.156 -8.196 -10.308 1.00 52.19 105 PRO A CA 1
ATOM 759 C C . PRO A 1 105 ? 16.205 -9.192 -11.004 1.00 52.19 105 PRO A C 1
ATOM 761 O O . PRO A 1 105 ? 15.428 -8.781 -11.860 1.00 52.19 105 PRO A O 1
ATOM 764 N N . ILE A 1 106 ? 16.280 -10.500 -10.726 1.00 46.81 106 ILE A N 1
ATOM 765 C CA . ILE A 1 106 ? 15.680 -11.527 -11.606 1.00 46.81 106 ILE A CA 1
ATOM 766 C C . ILE A 1 106 ? 14.600 -12.392 -10.925 1.00 46.81 106 ILE A C 1
ATOM 768 O O . ILE A 1 106 ? 14.040 -13.253 -11.581 1.00 46.81 106 ILE A O 1
ATOM 772 N N . ASN A 1 107 ? 14.236 -12.165 -9.658 1.00 52.31 107 ASN A N 1
ATOM 773 C CA . ASN A 1 107 ? 13.020 -12.731 -9.045 1.00 52.31 107 ASN A CA 1
ATOM 774 C C . ASN A 1 107 ? 12.580 -11.824 -7.889 1.00 52.31 107 ASN A C 1
ATOM 776 O O . ASN A 1 107 ? 13.435 -11.410 -7.109 1.00 52.31 107 ASN A O 1
ATOM 780 N N . GLY A 1 108 ? 11.283 -11.526 -7.780 1.00 58.34 108 GLY A N 1
ATOM 781 C CA . GLY A 1 108 ? 10.747 -10.579 -6.798 1.00 58.34 108 GLY A CA 1
ATOM 782 C C . GLY A 1 108 ? 11.261 -10.828 -5.382 1.00 58.34 108 GLY A C 1
ATOM 783 O O . GLY A 1 108 ? 11.220 -11.957 -4.887 1.00 58.34 108 GLY A O 1
ATOM 784 N N . ASN A 1 109 ? 11.762 -9.775 -4.737 1.00 77.62 109 ASN A N 1
ATOM 785 C CA . ASN A 1 109 ? 12.190 -9.834 -3.345 1.00 77.62 109 ASN A CA 1
ATOM 786 C C . ASN A 1 109 ? 10.979 -9.599 -2.455 1.00 77.62 109 ASN A C 1
ATOM 788 O O . ASN A 1 109 ? 10.173 -8.711 -2.731 1.00 77.62 109 ASN A O 1
ATOM 792 N N . ALA A 1 110 ? 10.858 -10.378 -1.383 1.00 87.12 110 ALA A N 1
ATOM 793 C CA . ALA A 1 110 ? 9.866 -10.084 -0.364 1.00 87.12 110 ALA A CA 1
ATOM 794 C C . ALA A 1 110 ? 10.174 -8.721 0.275 1.00 87.12 110 ALA A C 1
ATOM 796 O O . ALA A 1 110 ? 11.340 -8.426 0.552 1.00 87.12 110 ALA A O 1
ATOM 797 N N . TYR A 1 111 ? 9.138 -7.928 0.531 1.00 88.62 111 TYR A N 1
ATOM 798 C CA . TYR A 1 111 ? 9.241 -6.703 1.318 1.00 88.62 111 TYR A CA 1
ATOM 799 C C . TYR A 1 111 ? 8.316 -6.774 2.534 1.00 88.62 111 TYR A C 1
ATOM 801 O O . TYR A 1 111 ? 7.291 -7.461 2.525 1.00 88.62 111 TYR A O 1
ATOM 809 N N . ALA A 1 112 ? 8.682 -6.031 3.574 1.00 90.25 112 ALA A N 1
ATOM 810 C CA . ALA A 1 112 ? 7.820 -5.701 4.693 1.00 90.25 112 ALA A CA 1
ATOM 811 C C . ALA A 1 112 ? 7.856 -4.186 4.910 1.00 90.25 112 ALA A C 1
ATOM 813 O O . ALA A 1 112 ? 8.919 -3.608 5.144 1.00 90.25 112 ALA A O 1
ATOM 814 N N . THR A 1 113 ? 6.691 -3.551 4.863 1.00 91.44 113 THR A N 1
ATOM 815 C CA . THR A 1 113 ? 6.529 -2.104 5.018 1.00 91.44 113 THR A CA 1
ATOM 816 C C . THR A 1 113 ? 5.630 -1.823 6.215 1.00 91.44 113 THR A C 1
ATOM 818 O O . THR A 1 113 ? 4.649 -2.526 6.443 1.00 91.44 113 THR A O 1
ATOM 821 N N . LYS A 1 114 ? 5.954 -0.785 6.988 1.00 93.25 114 LYS A N 1
ATOM 822 C CA . LYS A 1 114 ? 5.071 -0.204 7.998 1.00 93.25 114 LYS A CA 1
ATOM 823 C C . LYS A 1 114 ? 4.635 1.186 7.542 1.00 93.25 114 LYS A C 1
ATOM 825 O O . LYS A 1 114 ? 5.495 2.022 7.264 1.00 93.25 114 LYS A O 1
ATOM 830 N N . ILE A 1 115 ? 3.335 1.452 7.517 1.00 94.69 115 ILE A N 1
ATOM 831 C CA . ILE A 1 115 ? 2.740 2.759 7.200 1.00 94.69 115 ILE A CA 1
ATOM 832 C C . ILE A 1 115 ? 1.988 3.266 8.431 1.00 94.69 115 ILE A C 1
ATOM 834 O O . ILE A 1 115 ? 1.402 2.475 9.168 1.00 94.69 115 ILE A O 1
ATOM 838 N N . SER A 1 116 ? 2.018 4.574 8.677 1.00 95.25 116 SER A N 1
ATOM 839 C CA . SER A 1 116 ? 1.248 5.173 9.769 1.00 95.25 116 SER A CA 1
ATOM 840 C C . SER A 1 116 ? -0.261 4.959 9.580 1.00 95.25 116 SER A C 1
ATOM 842 O O . SER A 1 116 ? -0.768 5.011 8.460 1.00 95.25 116 SER A O 1
ATOM 844 N N . GLY A 1 117 ? -1.007 4.755 10.669 1.00 93.44 117 GLY A N 1
ATOM 845 C CA . GLY A 1 117 ? -2.445 4.435 10.612 1.00 93.44 117 GLY A CA 1
ATOM 846 C C . GLY A 1 117 ? -3.354 5.526 10.017 1.00 93.44 117 GLY A C 1
ATOM 847 O O . GLY A 1 117 ? -4.528 5.284 9.702 1.00 93.44 117 GLY A O 1
ATOM 848 N N . ASP A 1 118 ? -2.816 6.737 9.867 1.00 91.88 118 ASP A N 1
ATOM 849 C CA . ASP A 1 118 ? -3.431 7.886 9.198 1.00 91.88 118 ASP A CA 1
ATOM 850 C C . ASP A 1 118 ? -2.996 8.046 7.727 1.00 91.88 118 ASP A C 1
ATOM 852 O O . ASP A 1 118 ? -3.478 8.947 7.042 1.00 91.88 118 ASP A O 1
ATOM 856 N N . GLY A 1 119 ? -2.095 7.189 7.238 1.00 92.19 119 GLY A N 1
ATOM 857 C CA . GLY A 1 119 ? -1.554 7.242 5.882 1.00 92.19 119 GLY A CA 1
ATOM 858 C C . GLY A 1 119 ? -0.556 8.377 5.629 1.00 92.19 119 GLY A C 1
ATOM 859 O O . GLY A 1 119 ? -0.188 8.616 4.482 1.00 92.19 119 GLY A O 1
ATOM 860 N N . SER A 1 120 ? -0.105 9.088 6.667 1.00 92.81 120 SER A N 1
ATOM 861 C CA . SER A 1 120 ? 0.808 10.232 6.524 1.00 92.81 120 SER A CA 1
ATOM 862 C C . SER A 1 120 ? 2.238 9.863 6.111 1.00 92.81 120 SER A C 1
ATOM 864 O O . SER A 1 120 ? 2.958 10.728 5.606 1.00 92.81 120 SER A O 1
ATOM 866 N N . GLY A 1 121 ? 2.666 8.604 6.266 1.00 91.69 121 GLY A N 1
ATOM 867 C CA . GLY A 1 121 ? 3.959 8.184 5.732 1.00 91.69 121 GLY A CA 1
ATOM 868 C C . GLY A 1 121 ? 4.371 6.740 5.998 1.00 91.69 121 GLY A C 1
ATOM 869 O O . GLY A 1 121 ? 3.797 6.025 6.818 1.00 91.69 121 GLY A O 1
ATOM 870 N N . ILE A 1 122 ? 5.431 6.331 5.295 1.00 91.81 122 ILE A N 1
ATOM 871 C CA . ILE A 1 122 ? 6.131 5.065 5.523 1.00 91.81 122 ILE A CA 1
ATOM 872 C C . ILE A 1 122 ? 7.039 5.229 6.745 1.00 91.81 122 ILE A C 1
ATOM 874 O O . ILE A 1 122 ? 7.953 6.055 6.752 1.00 91.81 122 ILE A O 1
ATOM 878 N N . LEU A 1 123 ? 6.795 4.419 7.770 1.00 90.81 123 LEU A N 1
ATOM 879 C CA . LEU A 1 123 ? 7.551 4.401 9.023 1.00 90.81 123 LEU A CA 1
ATOM 880 C C . LEU A 1 123 ? 8.745 3.441 8.959 1.00 90.81 123 LEU A C 1
ATOM 882 O O . LEU A 1 123 ? 9.758 3.651 9.623 1.00 90.81 123 LEU A O 1
ATOM 886 N N . PHE A 1 124 ? 8.621 2.377 8.167 1.00 86.31 124 PHE A N 1
ATOM 887 C CA . PHE A 1 124 ? 9.649 1.360 7.975 1.00 86.31 124 PHE A CA 1
ATOM 888 C C . PHE A 1 124 ? 9.442 0.669 6.627 1.00 86.31 124 PHE A C 1
ATOM 890 O O . PHE A 1 124 ? 8.306 0.465 6.215 1.00 86.31 124 PHE A O 1
ATOM 897 N N . SER A 1 125 ? 10.523 0.286 5.955 1.00 85.62 125 SER A N 1
ATOM 898 C CA . SER A 1 125 ? 10.463 -0.658 4.840 1.00 85.62 125 SER A CA 1
ATOM 899 C C . SER A 1 125 ? 11.774 -1.423 4.748 1.00 85.62 125 SER A C 1
ATOM 901 O O . SER A 1 125 ? 12.828 -0.839 5.029 1.00 85.62 125 SER A O 1
ATOM 903 N N . THR A 1 126 ? 11.678 -2.695 4.367 1.00 75.81 126 THR A N 1
ATOM 904 C CA . THR A 1 126 ? 12.817 -3.543 3.912 1.00 75.81 126 THR A CA 1
ATOM 905 C C . THR A 1 126 ? 13.134 -3.560 2.327 1.00 75.81 126 THR A C 1
ATOM 907 O O . THR A 1 126 ? 11.898 -3.707 2.172 1.00 75.81 126 THR A O 1
#

Nearest PDB structures (foldseek):
  7ron-assembly1_A  TM=8.629E-01  e=5.922E-05  Cylindrospermum licheniforme UTEX B 2014
  7roo-assembly1_A  TM=8.603E-01  e=6.613E-05  Cylindrospermum licheniforme UTEX B 2014
  7fh7-assembly1_A  TM=7.603E-01  e=6.988E-05  Cylindrospermum licheniforme UTEX B 2014
  7fh8-assembly1_A  TM=7.609E-01  e=6.613E-05  Cylindrospermum licheniforme UTEX B 2014
  7fh6-assembly1_A  TM=7.868E-01  e=1.282E-04  Cylindrospermum licheniforme UTEX B 2014

pLDDT: mean 89.23, std 14.6, range [44.06, 98.25]

Mean predicted aligned error: 5.04 Å

Secondary structure (DSSP, 8-state):
---EEEEEEEE-TTS-EEEEEEE--TT---BS-SSSS-SSSSEEEEEEE-TTS-EEEEEEE--SS-EEEEEEEE-TT--EEEEEEE--TT----TTPPPPP---TTSPEEEEEEE-TTSS-EEEE-

Foldseek 3Di:
DDDWDWADWDADPQRKIKTKWKDQDQPPDADLEPANGDADSMFMKIWIAHPVRHTQGIYTWAHHYHWIWHDWDADPQQKIKTKTWYLHPCTDFDPPEDDDDPDDNPDTDMKIWIAGNNNNDTPGMD

Solvent-accessible surface area (backbone atoms only — not comparable to full-atom values): 6710 Å² total; per-residue (Å²): 125,56,71,65,47,79,61,34,75,47,69,49,100,80,54,25,41,36,39,29,9,32,32,42,31,82,73,61,85,67,34,78,43,78,34,87,57,63,46,32,73,20,16,10,31,43,37,34,28,40,74,86,75,40,83,70,28,12,25,42,53,34,12,66,27,53,19,35,30,53,44,69,49,69,51,99,86,47,28,37,38,37,32,32,38,34,52,28,96,59,48,77,61,18,97,82,48,68,82,70,72,91,72,70,91,84,61,61,42,75,35,48,36,30,33,41,60,81,43,85,38,58,75,37,27,89

Sequence (126 aa):
NANDVAEEIVVDQGDNLIVVGTSLSSDFPLLNPIQPASGGSSDAFISKISADNQLMFSTYLGGSNSDSGLELALDPNGDFFLTGYSNSSDFPVASTSIPQPPTNPINGNAYATKISGDGSGILFST